Protein AF-A0A073KJF9-F1 (afdb_monomer_lite)

pLDDT: mean 90.7, std 10.58, range [48.34, 98.44]

Structure (mmCIF, N/CA/C/O backbone):
data_AF-A0A073KJF9-F1
#
_entry.id   AF-A0A073KJF9-F1
#
loop_
_atom_site.group_PDB
_atom_site.id
_atom_site.type_symbol
_atom_site.label_atom_id
_atom_site.label_alt_id
_atom_site.label_comp_id
_atom_site.label_asym_id
_atom_site.label_entity_id
_atom_site.label_seq_id
_atom_site.pdbx_PDB_ins_code
_atom_site.Cartn_x
_atom_site.Cartn_y
_atom_site.Cartn_z
_atom_site.occupancy
_atom_site.B_iso_or_equiv
_atom_site.auth_seq_id
_atom_site.auth_comp_id
_atom_site.auth_asym_id
_atom_site.auth_atom_id
_atom_site.pdbx_PDB_model_num
ATOM 1 N N . MET A 1 1 ? 8.561 17.614 8.582 1.00 48.34 1 MET A N 1
ATOM 2 C CA . MET A 1 1 ? 7.083 17.590 8.648 1.00 48.34 1 MET A CA 1
ATOM 3 C C . MET A 1 1 ? 6.603 16.911 7.381 1.00 48.34 1 MET A C 1
ATOM 5 O O . MET A 1 1 ? 7.032 17.337 6.320 1.00 48.34 1 MET A O 1
ATOM 9 N N . ASN A 1 2 ? 5.812 15.846 7.491 1.00 63.19 2 ASN A N 1
ATOM 10 C CA . ASN A 1 2 ? 5.307 15.101 6.331 1.00 63.19 2 ASN A CA 1
ATOM 11 C C . ASN A 1 2 ? 4.039 15.764 5.780 1.00 63.19 2 ASN A C 1
ATOM 13 O O . ASN A 1 2 ? 3.280 16.344 6.561 1.00 63.19 2 ASN A O 1
ATOM 17 N N . GLU A 1 3 ? 3.817 15.685 4.463 1.00 67.56 3 GLU A N 1
ATOM 18 C CA . GLU A 1 3 ? 2.750 16.432 3.771 1.00 67.56 3 GLU A CA 1
ATOM 19 C C . GLU A 1 3 ? 1.353 16.091 4.306 1.00 67.56 3 GLU A C 1
ATOM 21 O O . GLU A 1 3 ? 0.494 16.964 4.413 1.00 67.56 3 GLU A O 1
ATOM 26 N N . VAL A 1 4 ? 1.145 14.844 4.735 1.00 63.59 4 VAL A N 1
ATOM 27 C CA . VAL A 1 4 ? -0.141 14.366 5.268 1.00 63.59 4 VAL A CA 1
ATOM 28 C C . VAL A 1 4 ? -0.596 15.157 6.500 1.00 63.59 4 VAL A C 1
ATOM 30 O O . VAL A 1 4 ? -1.769 15.519 6.596 1.00 63.59 4 VAL A O 1
ATOM 33 N N . ASN A 1 5 ? 0.321 15.512 7.405 1.00 65.69 5 ASN A N 1
ATOM 34 C CA . ASN A 1 5 ? -0.020 16.234 8.638 1.00 65.69 5 ASN A CA 1
ATOM 35 C C . ASN A 1 5 ? -0.407 17.699 8.403 1.00 65.69 5 ASN A C 1
ATOM 37 O O . ASN A 1 5 ? -1.002 18.317 9.282 1.00 65.69 5 ASN A O 1
ATOM 41 N N . LEU A 1 6 ? -0.063 18.264 7.243 1.00 67.06 6 LEU A N 1
ATOM 42 C CA . LEU A 1 6 ? -0.407 19.646 6.911 1.00 67.06 6 LEU A CA 1
ATOM 43 C C . LEU A 1 6 ? -1.870 19.789 6.477 1.00 67.06 6 LEU A C 1
ATOM 45 O O . LEU A 1 6 ? -2.449 20.856 6.663 1.00 67.06 6 LEU A O 1
ATOM 49 N N . TYR A 1 7 ? -2.476 18.729 5.929 1.00 71.31 7 TYR A N 1
ATOM 50 C CA . TYR A 1 7 ? -3.762 18.844 5.232 1.00 71.31 7 TYR A CA 1
ATOM 51 C C . TYR A 1 7 ? -4.834 17.839 5.654 1.00 71.31 7 TYR A C 1
ATOM 53 O O . TYR A 1 7 ? -6.003 18.046 5.332 1.00 71.31 7 TYR A O 1
ATOM 61 N N . CYS A 1 8 ? -4.494 16.766 6.370 1.00 69.69 8 CYS A N 1
ATOM 62 C CA . CYS A 1 8 ? -5.461 15.726 6.713 1.00 69.69 8 CYS A CA 1
ATOM 63 C C . CYS A 1 8 ? -5.677 15.584 8.220 1.00 69.69 8 CYS A C 1
ATOM 65 O O . CYS A 1 8 ? -4.747 15.395 8.999 1.00 69.69 8 CYS A O 1
ATOM 67 N N . LYS A 1 9 ? -6.952 15.615 8.622 1.00 79.38 9 LYS A N 1
ATOM 68 C CA . LYS A 1 9 ? -7.389 15.209 9.961 1.00 79.38 9 LYS A CA 1
ATOM 69 C C . LYS A 1 9 ? -7.446 13.682 10.024 1.00 79.38 9 LYS A C 1
ATOM 71 O O . LYS A 1 9 ? -7.826 13.038 9.048 1.00 79.38 9 LYS A O 1
ATOM 76 N N . SER A 1 10 ? -7.091 13.117 11.178 1.00 89.00 10 SER A N 1
ATOM 77 C CA . SER A 1 10 ? -7.222 11.680 11.434 1.00 89.00 10 SER A CA 1
ATOM 78 C C . SER A 1 10 ? -8.660 11.192 11.198 1.00 89.00 10 SER A C 1
ATOM 80 O O . SER A 1 10 ? -9.620 11.870 11.560 1.00 89.00 10 SER A O 1
ATOM 82 N N . ILE A 1 11 ? -8.790 9.987 10.644 1.00 91.75 11 ILE A N 1
ATOM 83 C CA . ILE A 1 11 ? -10.029 9.209 10.510 1.00 91.75 11 ILE A CA 1
ATOM 84 C C . ILE A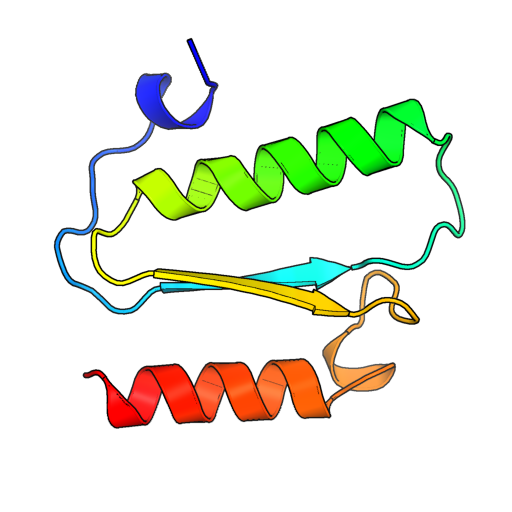 1 11 ? -10.254 8.253 11.701 1.00 91.75 11 ILE A C 1
ATOM 86 O O . ILE A 1 11 ? -11.074 7.331 11.633 1.00 91.75 11 ILE A O 1
ATOM 90 N N . GLY A 1 12 ? -9.520 8.455 12.801 1.00 93.44 12 GLY A N 1
ATOM 91 C CA . GLY A 1 12 ? -9.654 7.708 14.049 1.00 93.44 12 GLY A CA 1
ATOM 92 C C . GLY A 1 12 ? -9.248 6.241 13.913 1.00 93.44 12 GLY A C 1
ATOM 93 O O . GLY A 1 12 ? -8.160 5.927 13.441 1.00 93.44 12 GLY A O 1
ATOM 94 N N . ASN A 1 13 ? -10.128 5.336 14.343 1.00 95.12 13 ASN A N 1
ATOM 95 C CA . ASN A 1 13 ? -9.886 3.887 14.320 1.00 95.12 13 ASN A CA 1
ATOM 96 C C . ASN A 1 13 ? -10.509 3.186 13.104 1.00 95.12 13 ASN A C 1
ATOM 98 O O . ASN A 1 13 ? -10.579 1.956 13.081 1.00 95.12 13 ASN A O 1
ATOM 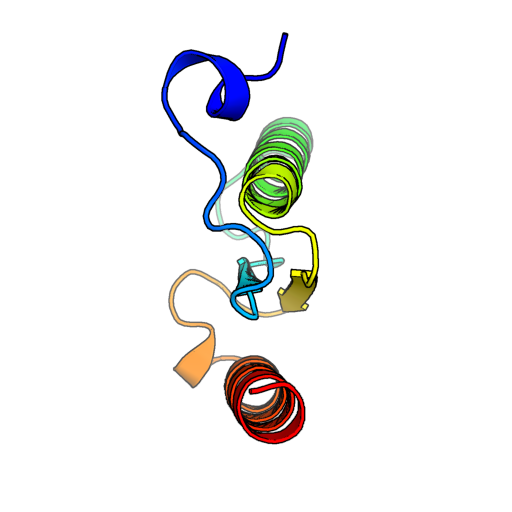102 N N . THR A 1 14 ? -10.959 3.949 12.104 1.00 96.00 14 THR A N 1
ATOM 103 C CA . THR A 1 14 ? -11.475 3.394 10.847 1.00 96.00 14 THR A CA 1
ATOM 104 C C . THR A 1 14 ? -10.384 2.542 10.188 1.00 96.00 14 THR A C 1
ATOM 106 O O . THR A 1 14 ? -9.293 3.071 9.951 1.00 96.00 14 THR A O 1
ATOM 109 N N . PRO A 1 15 ? -10.620 1.250 9.895 1.00 97.75 15 PRO A N 1
ATOM 110 C CA . PRO A 1 15 ? -9.616 0.393 9.270 1.00 97.75 15 PRO A CA 1
ATOM 111 C C . PRO A 1 15 ? -9.116 0.987 7.948 1.00 97.75 15 PRO A C 1
ATOM 113 O O . PRO A 1 15 ? -9.914 1.340 7.082 1.00 97.75 15 PRO A O 1
ATOM 116 N N . LEU A 1 16 ? -7.795 1.082 7.783 1.00 97.38 16 LEU A N 1
ATOM 117 C CA . LEU A 1 16 ? -7.156 1.637 6.589 1.00 97.38 16 LEU A CA 1
ATOM 118 C C . LEU A 1 16 ? -6.101 0.676 6.036 1.00 97.38 16 LEU A C 1
ATOM 120 O O . LEU A 1 16 ? -5.157 0.310 6.731 1.00 97.38 16 LEU A O 1
ATOM 124 N N . VAL A 1 17 ? -6.206 0.315 4.760 1.00 98.25 17 VAL A N 1
ATOM 125 C CA . VAL A 1 17 ? -5.143 -0.418 4.063 1.00 98.25 17 VAL A CA 1
ATOM 126 C C . VAL A 1 17 ? -4.716 0.368 2.839 1.00 98.25 17 VAL A C 1
ATOM 128 O O . VAL A 1 17 ? -5.538 0.684 1.985 1.00 98.25 17 VAL A O 1
ATOM 131 N N . ILE A 1 18 ? -3.420 0.653 2.745 1.00 97.88 18 ILE A N 1
ATOM 132 C CA . ILE A 1 18 ? -2.800 1.217 1.548 1.00 97.88 18 ILE A CA 1
ATOM 133 C C . ILE A 1 18 ? -2.182 0.063 0.761 1.00 97.88 18 ILE A C 1
ATOM 135 O O . ILE A 1 18 ? -1.360 -0.680 1.300 1.00 97.88 18 ILE A O 1
ATOM 139 N N . VAL A 1 19 ? -2.583 -0.101 -0.500 1.00 98.00 19 VAL A N 1
ATOM 140 C CA . VAL A 1 19 ? -2.006 -1.091 -1.421 1.00 98.00 19 VAL A CA 1
ATOM 141 C C . VAL A 1 19 ? -1.224 -0.336 -2.490 1.00 98.00 19 VAL A C 1
ATOM 143 O O . VAL A 1 19 ? -1.804 0.396 -3.288 1.00 98.00 19 VAL A O 1
ATOM 146 N N . ALA A 1 20 ? 0.098 -0.482 -2.472 1.00 96.62 20 ALA A N 1
ATOM 147 C CA . ALA A 1 20 ? 1.023 0.300 -3.279 1.00 96.62 20 ALA A CA 1
ATOM 148 C C . ALA A 1 20 ? 1.718 -0.552 -4.345 1.00 96.62 20 ALA A C 1
ATOM 150 O O . ALA A 1 20 ? 2.133 -1.682 -4.088 1.00 96.62 20 ALA A O 1
ATOM 151 N N . ALA A 1 21 ? 1.908 0.031 -5.527 1.00 94.56 21 ALA A N 1
ATOM 152 C CA . ALA A 1 21 ? 2.683 -0.569 -6.603 1.00 94.56 21 ALA A CA 1
ATOM 153 C C . ALA A 1 21 ? 4.174 -0.626 -6.232 1.00 94.56 21 ALA A C 1
ATOM 155 O O . ALA A 1 21 ? 4.755 0.376 -5.800 1.00 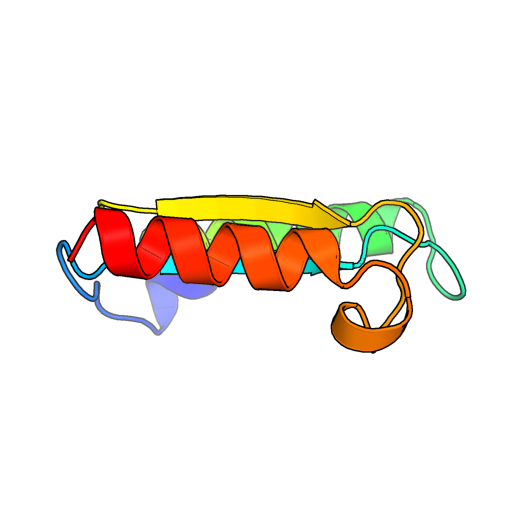94.56 21 ALA A O 1
ATOM 156 N N . GLY A 1 22 ? 4.793 -1.792 -6.411 1.00 92.06 22 GLY A N 1
ATOM 157 C CA . GLY A 1 22 ? 6.218 -2.023 -6.176 1.00 92.06 22 GLY A CA 1
ATOM 158 C C . GLY A 1 22 ? 7.051 -2.133 -7.455 1.00 92.06 22 GLY A C 1
ATOM 159 O O . GLY A 1 22 ? 8.277 -2.024 -7.386 1.00 92.06 22 GLY A O 1
ATOM 160 N N . LYS A 1 23 ? 6.417 -2.298 -8.627 1.00 87.75 23 LYS A N 1
ATOM 161 C CA . LYS A 1 23 ? 7.138 -2.446 -9.893 1.00 87.75 23 LYS A CA 1
ATOM 162 C C . LYS A 1 23 ? 7.724 -1.118 -10.361 1.00 87.75 23 LYS A C 1
ATOM 164 O O . LYS A 1 23 ? 7.009 -0.193 -10.746 1.00 87.75 23 LYS A O 1
ATOM 169 N N . LYS A 1 24 ? 9.049 -1.076 -10.467 1.00 74.50 24 LYS A N 1
ATOM 170 C CA . LYS A 1 24 ? 9.783 -0.013 -11.162 1.00 74.50 24 LYS A CA 1
ATOM 171 C C . LYS A 1 24 ? 9.716 -0.215 -12.671 1.00 74.50 24 LYS A C 1
ATOM 173 O O . LYS A 1 24 ? 10.600 -0.831 -13.255 1.00 74.50 24 LYS A O 1
ATOM 178 N N . ALA A 1 25 ? 8.666 0.286 -13.308 1.00 71.44 25 ALA A N 1
ATOM 179 C CA . ALA A 1 25 ? 8.621 0.311 -14.770 1.00 71.44 25 ALA A CA 1
ATOM 1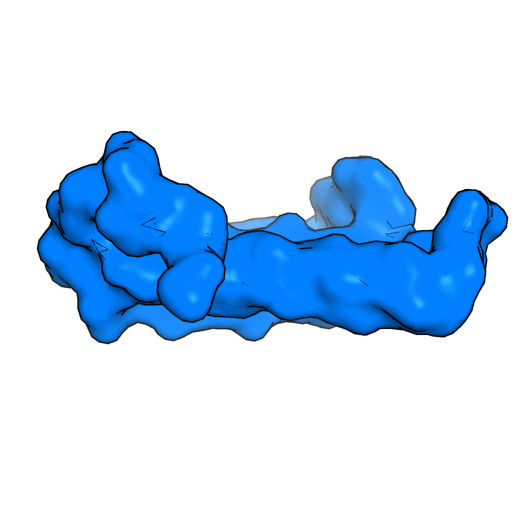80 C C . ALA A 1 25 ? 9.210 1.611 -15.352 1.00 71.44 25 ALA A C 1
ATOM 182 O O . ALA A 1 25 ? 9.817 1.569 -16.416 1.00 71.44 25 ALA A O 1
ATOM 183 N N . PHE A 1 26 ? 9.073 2.749 -14.651 1.00 71.19 26 PHE A N 1
ATOM 184 C CA . PHE A 1 26 ? 9.335 4.077 -15.236 1.00 71.19 26 PHE A CA 1
ATOM 185 C C . PHE A 1 26 ? 10.056 5.074 -14.309 1.00 71.19 26 PHE A C 1
ATOM 187 O O . PHE A 1 26 ? 10.134 6.256 -14.634 1.00 71.19 26 PHE A O 1
ATOM 194 N N . TYR A 1 27 ? 10.577 4.632 -13.159 1.00 78.69 27 TYR A N 1
ATOM 195 C CA . TYR A 1 27 ? 11.099 5.528 -12.117 1.00 78.69 27 TYR A CA 1
ATOM 196 C C . TYR A 1 27 ? 12.517 5.167 -11.674 1.00 78.69 27 TYR A C 1
ATOM 198 O O . TYR A 1 27 ? 12.900 3.994 -11.648 1.00 78.69 27 TYR A O 1
ATOM 206 N N . SER A 1 28 ? 13.279 6.188 -11.268 1.00 89.25 28 SER A N 1
ATOM 207 C CA . SER A 1 28 ? 14.554 6.006 -10.572 1.00 89.25 28 SER A CA 1
ATOM 208 C C . SER A 1 28 ? 14.348 5.314 -9.216 1.00 89.25 28 SER A C 1
ATOM 210 O O . SER A 1 28 ? 13.230 5.205 -8.706 1.00 89.25 28 SER A O 1
ATOM 212 N N . LEU A 1 29 ? 15.438 4.834 -8.608 1.00 88.56 29 LEU A N 1
ATOM 213 C CA . LEU A 1 29 ? 15.388 4.299 -7.244 1.00 88.56 29 LEU A CA 1
ATOM 214 C C . LEU A 1 29 ? 14.874 5.335 -6.244 1.00 88.56 29 LEU A C 1
ATOM 216 O O . LEU A 1 29 ? 13.942 5.028 -5.511 1.00 88.56 29 LEU A O 1
ATOM 220 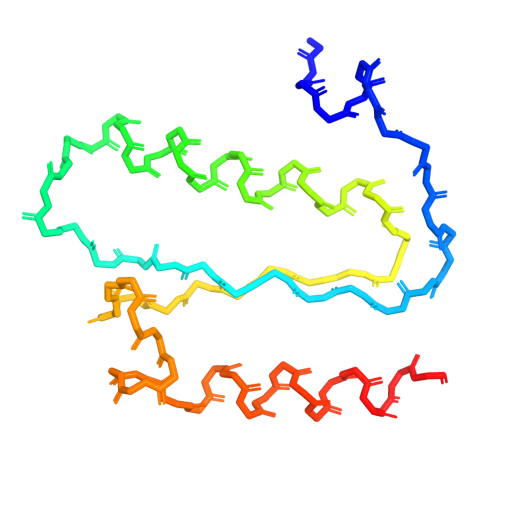N N . GLU A 1 30 ? 15.392 6.556 -6.310 1.00 91.44 30 GLU A N 1
ATOM 221 C CA . GLU A 1 30 ? 14.975 7.663 -5.447 1.00 91.44 30 GLU A CA 1
ATOM 222 C C . GLU A 1 30 ? 13.481 7.993 -5.604 1.00 91.44 30 GLU A C 1
ATOM 224 O O . GLU A 1 30 ? 12.766 8.168 -4.619 1.00 91.44 30 GLU A O 1
ATOM 229 N N . ALA A 1 31 ? 12.970 8.013 -6.839 1.00 91.00 31 ALA A N 1
ATOM 230 C CA . ALA A 1 31 ? 11.553 8.263 -7.087 1.00 91.00 31 ALA A CA 1
ATOM 231 C C . ALA A 1 31 ? 10.663 7.140 -6.526 1.00 91.00 31 ALA A C 1
ATOM 233 O O . ALA A 1 31 ? 9.605 7.424 -5.967 1.00 91.00 31 ALA A O 1
ATOM 234 N N . GLN A 1 32 ? 11.102 5.878 -6.609 1.00 90.25 32 GLN A N 1
ATOM 235 C CA . GLN A 1 32 ? 10.388 4.754 -5.997 1.00 90.25 32 GLN A CA 1
ATOM 236 C C . GLN A 1 32 ? 10.405 4.829 -4.463 1.00 90.25 32 GLN A C 1
ATOM 238 O O . GLN A 1 32 ? 9.393 4.551 -3.823 1.00 90.25 32 GLN A O 1
ATOM 243 N N . GLU A 1 33 ? 11.535 5.198 -3.863 1.00 91.94 33 GLU A N 1
ATOM 244 C CA . GLU A 1 33 ? 11.651 5.371 -2.413 1.00 91.94 33 GLU A CA 1
ATOM 245 C C . GLU A 1 33 ? 10.745 6.499 -1.924 1.00 91.94 33 GLU A C 1
ATOM 247 O O . GLU A 1 33 ? 9.982 6.308 -0.976 1.00 91.94 33 GLU A O 1
ATOM 252 N N . LYS A 1 34 ? 10.748 7.639 -2.624 1.00 92.62 34 LYS A N 1
ATOM 253 C CA . LYS A 1 34 ? 9.855 8.761 -2.324 1.00 92.62 34 LYS A CA 1
ATOM 254 C C . LYS A 1 34 ? 8.387 8.374 -2.488 1.00 92.62 34 LYS A C 1
ATOM 256 O O . LYS A 1 34 ? 7.575 8.701 -1.627 1.00 92.62 34 LYS A O 1
ATOM 261 N N . TRP A 1 35 ? 8.052 7.627 -3.539 1.00 91.75 35 TRP A N 1
ATOM 262 C CA . TRP A 1 35 ? 6.710 7.082 -3.732 1.00 91.75 35 TRP A CA 1
ATOM 263 C C . TRP A 1 35 ? 6.277 6.227 -2.537 1.00 91.75 35 TRP A C 1
ATOM 265 O O . TRP A 1 35 ? 5.240 6.499 -1.936 1.00 91.75 35 TRP A O 1
ATOM 275 N N . LEU A 1 36 ? 7.085 5.241 -2.138 1.00 93.31 36 LEU A N 1
ATOM 276 C CA . LEU A 1 36 ? 6.782 4.374 -0.994 1.00 93.31 36 L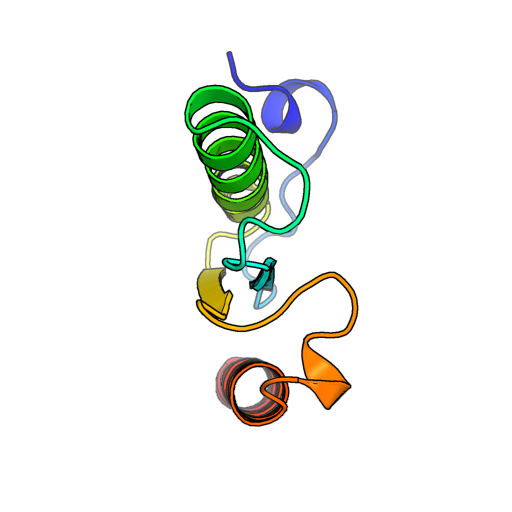EU A CA 1
ATOM 277 C C . LEU A 1 36 ? 6.700 5.151 0.326 1.00 93.31 36 LEU A C 1
ATOM 279 O O . LEU A 1 36 ? 5.856 4.838 1.168 1.00 93.31 36 LEU A O 1
ATOM 283 N N . GLN A 1 37 ? 7.532 6.178 0.497 1.00 94.56 37 GLN A N 1
ATOM 284 C CA . GLN A 1 37 ? 7.481 7.066 1.652 1.00 94.56 37 GLN A CA 1
ATOM 285 C C . GLN A 1 37 ? 6.137 7.808 1.720 1.00 94.56 37 GLN A C 1
ATOM 287 O O . GLN A 1 37 ? 5.490 7.774 2.764 1.00 94.56 37 GLN A O 1
ATOM 292 N N . MET A 1 38 ? 5.645 8.361 0.607 1.00 93.19 38 MET A N 1
ATOM 293 C CA . MET A 1 38 ? 4.317 8.991 0.548 1.00 93.19 38 MET A CA 1
ATOM 294 C C . MET A 1 38 ? 3.187 8.000 0.872 1.00 93.19 38 MET A C 1
ATOM 296 O O . MET A 1 38 ? 2.262 8.335 1.608 1.00 93.19 38 MET A O 1
ATOM 300 N N . GLN A 1 39 ? 3.274 6.751 0.395 1.00 95.44 39 GLN A N 1
ATOM 301 C CA . GLN A 1 39 ? 2.289 5.715 0.744 1.00 95.44 39 GLN A CA 1
ATOM 302 C C . GLN A 1 39 ? 2.301 5.389 2.243 1.00 95.44 39 GLN A C 1
ATOM 304 O O . GLN A 1 39 ? 1.253 5.176 2.853 1.00 95.44 39 GLN A O 1
ATOM 309 N N . LYS A 1 40 ? 3.488 5.373 2.860 1.00 95.44 40 LYS A N 1
ATOM 310 C CA . LYS A 1 40 ? 3.650 5.160 4.301 1.00 95.44 40 LYS A CA 1
ATOM 311 C C . LYS A 1 40 ? 3.097 6.325 5.123 1.00 95.44 40 LYS A C 1
ATOM 313 O O . LYS A 1 40 ? 2.597 6.103 6.220 1.00 95.44 40 LYS A O 1
ATOM 318 N N . GLU A 1 41 ? 3.158 7.549 4.613 1.00 94.75 41 GLU A N 1
ATOM 319 C CA . GLU A 1 41 ? 2.626 8.730 5.302 1.00 94.75 41 GLU A CA 1
ATOM 320 C C . GLU A 1 41 ? 1.108 8.686 5.462 1.00 94.75 41 GLU A C 1
ATOM 322 O O . GLU A 1 41 ? 0.598 9.094 6.504 1.00 94.75 41 GLU A O 1
ATOM 327 N N . LEU A 1 42 ? 0.390 8.101 4.500 1.00 94.50 42 LEU A N 1
ATOM 328 C CA . LEU A 1 42 ? -1.063 7.915 4.580 1.00 94.50 42 LEU A CA 1
ATOM 329 C C . LEU A 1 42 ? -1.495 7.050 5.771 1.00 94.50 42 LEU A C 1
ATOM 331 O O . LEU A 1 42 ? -2.631 7.159 6.228 1.00 94.50 42 LEU A O 1
ATOM 335 N N . LEU A 1 43 ? -0.601 6.222 6.319 1.00 94.88 43 LEU A N 1
ATOM 336 C CA . LEU A 1 43 ? -0.895 5.423 7.508 1.00 94.88 43 LEU A CA 1
ATOM 337 C C . LEU A 1 43 ? -1.223 6.286 8.731 1.00 94.88 43 LEU A C 1
ATOM 339 O O . LEU A 1 43 ? -1.963 5.834 9.593 1.00 94.88 43 LEU A O 1
ATOM 343 N N . GLN A 1 44 ? -0.744 7.534 8.776 1.00 93.06 44 GLN A N 1
ATOM 344 C CA . GLN A 1 44 ? -1.018 8.478 9.866 1.00 93.06 44 GLN A CA 1
ATOM 345 C C . GLN A 1 44 ? -2.493 8.893 9.953 1.00 93.06 44 GLN A C 1
ATOM 347 O O . GLN A 1 44 ? -2.918 9.455 10.961 1.00 93.06 44 GLN A O 1
ATOM 352 N N . LEU A 1 45 ? -3.292 8.621 8.916 1.00 93.50 45 LEU A N 1
ATOM 353 C CA . LEU A 1 45 ? -4.712 8.951 8.912 1.00 93.50 45 LEU A CA 1
ATOM 354 C C . LEU A 1 45 ? -5.490 8.125 9.943 1.00 93.50 45 LEU A C 1
ATOM 356 O O . LEU A 1 45 ? -6.413 8.649 10.556 1.00 93.50 45 LEU A O 1
ATOM 360 N N . SER A 1 46 ? -5.132 6.863 10.167 1.00 95.31 46 SER A N 1
ATOM 361 C CA . SER A 1 46 ? -5.845 5.963 11.081 1.00 95.31 46 SER A CA 1
ATOM 362 C C . SER A 1 46 ? -4.900 5.427 12.149 1.00 95.31 46 SER A C 1
ATOM 364 O O . SER A 1 46 ? -3.712 5.324 11.900 1.00 95.31 46 SER A O 1
ATOM 366 N N . ASN A 1 47 ? -5.410 5.018 13.311 1.00 94.69 47 ASN A N 1
ATOM 367 C CA . ASN A 1 47 ? -4.637 4.226 14.280 1.00 94.69 47 ASN A CA 1
ATOM 368 C C . ASN A 1 47 ? -4.722 2.712 14.008 1.00 94.69 47 ASN A C 1
ATOM 370 O O . ASN A 1 47 ? -4.033 1.919 14.646 1.00 94.69 47 ASN A O 1
ATOM 374 N N . LYS A 1 48 ? -5.586 2.293 13.077 1.00 97.00 48 LYS A N 1
ATOM 375 C CA . LYS A 1 48 ? -5.791 0.900 12.672 1.00 97.00 48 LYS A CA 1
ATOM 376 C C . LYS A 1 48 ? -5.478 0.787 11.186 1.00 97.00 48 LYS A C 1
ATOM 378 O O . LYS A 1 48 ? -6.368 0.869 10.340 1.00 97.00 48 LYS A O 1
ATOM 383 N N . HIS A 1 49 ? -4.196 0.628 10.871 1.00 97.19 49 HIS A N 1
ATOM 384 C CA . HIS A 1 49 ? -3.714 0.750 9.500 1.00 97.19 49 HIS A CA 1
ATOM 385 C C . HIS A 1 49 ? -2.738 -0.357 9.081 1.00 97.19 49 HIS A C 1
ATOM 387 O O . HIS A 1 49 ? -2.070 -0.976 9.911 1.00 97.19 49 HIS A O 1
ATOM 393 N N . LYS A 1 50 ? -2.588 -0.560 7.768 1.00 97.25 50 LYS A N 1
ATOM 394 C CA . LYS A 1 50 ? -1.555 -1.423 7.177 1.00 97.25 50 LYS A CA 1
ATOM 395 C C . LYS A 1 50 ? -1.116 -0.908 5.803 1.00 97.25 50 LYS A C 1
ATOM 397 O O . LYS A 1 50 ? -1.933 -0.412 5.035 1.00 97.25 50 LYS A O 1
ATOM 402 N N . LEU A 1 51 ? 0.167 -1.068 5.483 1.00 97.94 51 LEU A N 1
ATOM 403 C CA . LEU A 1 51 ? 0.703 -0.891 4.131 1.00 97.94 51 LEU A CA 1
ATOM 404 C C . LEU A 1 51 ? 1.028 -2.262 3.532 1.00 97.94 51 LEU A C 1
ATOM 406 O O . LEU A 1 51 ? 1.621 -3.111 4.200 1.00 97.94 51 LEU A O 1
ATOM 410 N N . ILE A 1 52 ? 0.647 -2.458 2.275 1.00 97.75 52 ILE A N 1
ATOM 411 C CA . ILE A 1 52 ? 0.961 -3.630 1.460 1.00 97.75 52 ILE A CA 1
ATOM 412 C C . ILE A 1 52 ? 1.630 -3.130 0.180 1.00 97.75 52 ILE A C 1
ATOM 414 O O . ILE A 1 52 ? 1.100 -2.244 -0.485 1.00 97.75 52 ILE A O 1
ATOM 418 N N . VAL A 1 53 ? 2.784 -3.695 -0.168 1.00 96.62 53 VAL A N 1
ATOM 419 C CA . VAL A 1 53 ? 3.483 -3.398 -1.425 1.00 96.62 53 VAL A CA 1
ATOM 420 C C . VAL A 1 53 ? 3.366 -4.615 -2.334 1.00 96.62 53 VAL A C 1
ATOM 422 O O . VAL A 1 53 ? 3.721 -5.714 -1.915 1.00 96.62 53 VAL A O 1
ATOM 425 N N . ALA A 1 54 ? 2.869 -4.404 -3.550 1.00 97.00 54 ALA A N 1
ATOM 426 C CA . ALA A 1 54 ? 2.714 -5.412 -4.592 1.00 97.00 54 ALA A CA 1
ATOM 427 C C . ALA A 1 54 ? 3.938 -5.351 -5.532 1.00 97.00 54 ALA A C 1
ATOM 429 O O . ALA A 1 54 ? 4.006 -4.460 -6.388 1.00 97.00 54 ALA A O 1
ATOM 430 N N . PRO A 1 55 ? 4.974 -6.185 -5.312 1.00 94.62 55 PRO A N 1
ATOM 431 C CA . PRO A 1 55 ? 6.312 -5.972 -5.864 1.00 94.62 55 PRO A CA 1
ATOM 432 C C . PRO A 1 55 ? 6.366 -6.061 -7.392 1.00 94.62 55 PRO A C 1
ATOM 434 O O . PRO A 1 55 ? 7.223 -5.420 -8.001 1.00 94.62 55 PRO A O 1
ATOM 437 N N . ASN A 1 56 ? 5.450 -6.805 -8.015 1.00 94.44 56 ASN A N 1
ATOM 438 C CA . ASN A 1 56 ? 5.444 -7.036 -9.458 1.00 94.44 56 ASN A CA 1
ATOM 439 C C . ASN A 1 56 ? 4.334 -6.268 -10.187 1.00 94.44 56 ASN A C 1
ATOM 441 O O . ASN A 1 56 ? 4.209 -6.388 -11.408 1.00 94.44 56 ASN A O 1
ATOM 445 N N . SER A 1 57 ? 3.582 -5.433 -9.468 1.00 94.00 57 SER A N 1
ATOM 446 C CA . SER A 1 57 ? 2.463 -4.660 -10.002 1.00 94.00 57 SER A CA 1
ATOM 447 C C . SER A 1 57 ? 2.818 -3.215 -10.320 1.00 94.00 57 SER A C 1
ATOM 449 O O . SER A 1 57 ? 3.518 -2.544 -9.556 1.00 94.00 57 SER A O 1
ATOM 451 N N . GLY A 1 58 ? 2.281 -2.729 -11.443 1.00 91.50 58 GLY A N 1
ATOM 452 C CA . GLY A 1 58 ? 2.238 -1.307 -11.780 1.00 91.50 58 GLY A CA 1
ATOM 453 C C . GLY A 1 58 ? 0.959 -0.638 -11.264 1.00 91.50 58 GLY A C 1
ATOM 454 O O . GLY A 1 58 ? 0.465 -0.952 -10.186 1.00 91.50 58 GLY A O 1
ATOM 455 N N . HIS A 1 59 ? 0.395 0.281 -12.052 1.00 91.19 59 HIS A N 1
ATOM 456 C CA . HIS A 1 59 ? -0.817 1.025 -11.681 1.00 91.19 59 HIS A CA 1
ATOM 457 C C . HIS A 1 59 ? -2.042 0.123 -11.427 1.00 91.19 59 HIS A C 1
ATOM 459 O O . HIS A 1 59 ? -2.856 0.417 -10.557 1.00 91.19 59 HIS A O 1
ATOM 465 N N . TYR A 1 60 ? -2.162 -0.988 -12.157 1.00 95.06 60 TYR A N 1
ATOM 466 C CA . TYR A 1 60 ? -3.314 -1.889 -12.093 1.00 95.06 60 TYR A CA 1
ATOM 467 C C . TYR A 1 60 ? -3.037 -3.114 -11.211 1.00 95.06 60 TYR A C 1
ATOM 469 O O . TYR A 1 60 ? -3.052 -4.246 -11.691 1.00 95.06 60 TYR A O 1
ATOM 477 N N . ILE A 1 61 ? -2.811 -2.901 -9.911 1.00 96.81 61 ILE A N 1
ATOM 478 C CA . ILE A 1 61 ? -2.511 -3.975 -8.941 1.00 96.81 61 ILE A CA 1
ATOM 479 C C . ILE A 1 61 ? -3.608 -5.048 -8.921 1.00 96.81 61 ILE A C 1
ATOM 481 O O . ILE A 1 61 ? -3.314 -6.234 -8.878 1.00 96.81 61 ILE A O 1
ATOM 485 N N . GLN A 1 62 ? -4.879 -4.657 -9.040 1.00 97.00 62 GLN A N 1
ATOM 486 C CA . GLN A 1 62 ? -6.010 -5.588 -9.098 1.00 97.00 62 GLN A CA 1
ATOM 487 C C . GLN A 1 62 ? -5.994 -6.520 -10.318 1.00 97.00 62 GLN A C 1
ATOM 489 O O . GLN A 1 62 ? -6.734 -7.497 -10.342 1.00 97.00 62 GLN A O 1
ATOM 494 N N . ARG A 1 63 ? -5.214 -6.188 -11.352 1.00 97.00 63 ARG A N 1
ATOM 495 C CA . ARG A 1 63 ? -5.017 -7.027 -12.536 1.00 97.00 63 ARG A CA 1
ATOM 496 C C . ARG A 1 63 ? -3.712 -7.810 -12.437 1.00 97.00 63 ARG A C 1
ATOM 498 O O . ARG A 1 63 ? -3.696 -8.981 -12.792 1.00 97.00 63 ARG A O 1
ATOM 505 N N . ASP A 1 64 ? -2.644 -7.143 -12.009 1.00 96.31 64 ASP A N 1
ATOM 506 C CA . ASP A 1 64 ? -1.289 -7.685 -12.032 1.00 96.31 64 ASP A CA 1
ATOM 507 C C . ASP A 1 64 ? -1.041 -8.663 -10.854 1.00 96.31 64 ASP A C 1
ATOM 509 O O . ASP A 1 64 ? -0.511 -9.746 -11.080 1.00 96.31 64 ASP A O 1
ATOM 513 N N . GLU A 1 65 ? -1.465 -8.320 -9.627 1.00 97.44 65 GLU A N 1
ATOM 514 C CA . GLU A 1 65 ? -1.360 -9.142 -8.399 1.00 97.44 65 GLU A CA 1
ATOM 515 C C . GLU A 1 65 ? -2.651 -8.994 -7.539 1.00 97.44 65 GLU A C 1
ATOM 517 O O . GLU A 1 65 ? -2.653 -8.351 -6.474 1.00 97.44 65 GLU A O 1
ATOM 522 N N . PRO A 1 66 ? -3.802 -9.531 -8.010 1.00 98.06 66 PRO A N 1
ATOM 523 C CA . PRO A 1 66 ? -5.125 -9.337 -7.397 1.00 98.06 66 PRO A CA 1
ATOM 524 C C . PRO A 1 66 ? -5.217 -9.772 -5.928 1.00 98.06 66 PRO A C 1
ATOM 526 O O . PRO A 1 66 ? -6.026 -9.238 -5.163 1.00 98.06 66 PRO A O 1
ATOM 529 N N . GLU A 1 67 ? -4.396 -10.728 -5.505 1.00 98.44 67 GLU A N 1
ATOM 530 C CA . GLU A 1 67 ? -4.357 -11.259 -4.149 1.00 98.44 67 GLU A CA 1
ATOM 531 C C . GLU A 1 67 ? -4.082 -10.180 -3.097 1.00 98.44 67 GLU A C 1
ATOM 533 O O . GLU A 1 67 ? -4.648 -10.245 -2.003 1.00 98.44 67 GLU A O 1
ATOM 538 N N . TYR A 1 68 ? -3.288 -9.151 -3.411 1.00 98.25 68 TYR A N 1
ATOM 539 C CA . TYR A 1 68 ? -3.025 -8.060 -2.470 1.00 98.25 68 TYR A CA 1
ATOM 540 C C . TYR A 1 68 ? -4.275 -7.218 -2.211 1.00 98.25 68 TYR A C 1
ATOM 542 O O . TYR A 1 68 ? -4.527 -6.831 -1.068 1.00 98.25 68 TYR A O 1
ATOM 550 N N . VAL A 1 69 ? -5.099 -6.997 -3.240 1.00 97.94 69 VAL A N 1
ATOM 551 C CA . VAL A 1 69 ? -6.373 -6.273 -3.118 1.00 97.94 69 VAL A CA 1
ATOM 552 C C . VAL A 1 69 ? -7.400 -7.119 -2.365 1.00 97.94 69 VAL A C 1
ATOM 554 O O . VAL A 1 69 ? -8.055 -6.627 -1.446 1.00 97.94 69 VAL A O 1
ATOM 557 N N . ILE A 1 70 ? -7.498 -8.411 -2.687 1.00 98.38 70 ILE A N 1
ATOM 558 C CA . ILE A 1 70 ? -8.408 -9.344 -2.004 1.00 98.38 70 ILE A CA 1
ATOM 559 C C . ILE A 1 70 ? -8.056 -9.452 -0.515 1.00 98.38 70 ILE A C 1
ATOM 561 O O . ILE A 1 70 ? -8.938 -9.397 0.342 1.00 98.38 70 ILE A O 1
ATOM 565 N N . ASN A 1 71 ? -6.771 -9.585 -0.185 1.00 97.69 71 ASN A N 1
ATOM 566 C CA . ASN A 1 71 ? -6.318 -9.680 1.201 1.00 97.69 71 ASN A CA 1
ATOM 567 C C . ASN A 1 71 ? -6.513 -8.366 1.964 1.00 97.69 71 ASN A C 1
ATOM 569 O O . ASN A 1 71 ? -6.880 -8.406 3.139 1.00 97.69 71 ASN A O 1
ATOM 573 N N . ALA A 1 72 ? -6.332 -7.215 1.308 1.00 98.19 72 ALA A N 1
ATOM 574 C CA . ALA A 1 72 ? -6.672 -5.917 1.885 1.00 98.19 72 ALA A CA 1
ATOM 575 C C . ALA A 1 72 ? -8.167 -5.837 2.227 1.00 98.19 72 ALA A C 1
ATOM 577 O O . ALA A 1 72 ? -8.514 -5.511 3.360 1.00 98.19 72 ALA A O 1
ATOM 578 N N . ALA A 1 73 ? -9.046 -6.218 1.295 1.00 98.12 73 ALA A N 1
ATOM 579 C CA . ALA A 1 73 ? -10.490 -6.224 1.518 1.00 98.12 73 ALA A CA 1
ATOM 580 C C . ALA A 1 73 ? -10.894 -7.160 2.670 1.00 98.12 73 ALA A C 1
ATOM 582 O O . ALA A 1 73 ? -11.647 -6.760 3.556 1.00 98.12 73 ALA A O 1
ATOM 583 N N . LYS A 1 74 ? -10.337 -8.378 2.716 1.00 98.19 74 LYS A N 1
ATOM 584 C CA . LYS A 1 74 ? -10.555 -9.319 3.829 1.00 98.19 74 LYS A CA 1
ATOM 585 C C . LYS A 1 74 ? -10.114 -8.736 5.169 1.00 98.19 74 LYS A C 1
ATOM 587 O O . LYS A 1 74 ? -10.837 -8.877 6.150 1.00 98.19 74 LYS A O 1
ATOM 592 N N . TRP A 1 75 ? -8.956 -8.075 5.209 1.00 98.12 75 TRP A N 1
ATOM 593 C CA . TRP A 1 75 ? -8.458 -7.439 6.426 1.00 98.12 75 TRP A CA 1
ATOM 594 C C . TRP A 1 75 ? -9.382 -6.315 6.894 1.00 98.12 75 TRP A C 1
ATOM 596 O O . TRP A 1 75 ? -9.667 -6.240 8.084 1.00 98.12 75 TRP A O 1
ATOM 606 N N . ILE A 1 76 ? -9.888 -5.482 5.977 1.00 97.81 76 ILE A N 1
ATOM 607 C CA . ILE A 1 76 ? -10.859 -4.431 6.309 1.00 97.81 76 ILE A CA 1
ATOM 608 C C . ILE A 1 76 ? -12.111 -5.051 6.936 1.00 97.81 76 ILE A C 1
ATOM 610 O O . ILE A 1 76 ? -12.479 -4.672 8.043 1.00 97.81 76 ILE A O 1
ATOM 614 N N . VAL A 1 77 ? -12.715 -6.047 6.276 1.00 97.50 77 VAL A N 1
ATOM 615 C CA . VAL A 1 77 ? -13.938 -6.712 6.758 1.00 97.50 77 VAL A CA 1
ATOM 616 C C . VAL A 1 77 ? -13.729 -7.370 8.124 1.00 97.50 77 VAL A C 1
ATOM 618 O O . VAL A 1 77 ? -14.609 -7.291 8.974 1.00 97.50 77 VAL A O 1
ATOM 621 N N . SER A 1 78 ? -12.566 -7.980 8.374 1.00 97.06 78 SER A N 1
ATOM 622 C CA . SER A 1 78 ? -12.283 -8.634 9.658 1.00 97.06 78 SER A CA 1
ATOM 623 C C . SER A 1 78 ? -11.919 -7.672 10.794 1.00 97.06 78 SER A C 1
ATOM 625 O O . SER A 1 78 ? -11.742 -8.124 11.921 1.00 97.06 78 SER A O 1
ATOM 627 N N . HIS A 1 79 ? -11.736 -6.381 10.508 1.00 93.88 79 HIS A N 1
ATOM 628 C CA . HIS A 1 79 ? -11.345 -5.371 11.493 1.00 93.88 79 HIS A CA 1
ATOM 629 C C . HIS A 1 79 ? -12.325 -4.193 11.563 1.00 93.88 79 HIS A C 1
ATOM 631 O O . HIS A 1 79 ? -11.969 -3.191 12.192 1.00 93.88 79 HIS A O 1
ATOM 637 N N . MET A 1 80 ? -13.509 -4.297 10.946 1.00 85.69 80 MET A N 1
ATOM 638 C CA . MET A 1 80 ? -14.604 -3.339 11.158 1.00 85.69 80 MET A CA 1
ATOM 639 C C . MET A 1 80 ? -15.023 -3.267 12.627 1.00 85.69 80 MET A C 1
ATOM 641 O O . MET A 1 80 ? -14.859 -4.276 13.349 1.00 85.69 80 MET A O 1
#

Secondary structure (DSSP, 8-state):
--HHHHH----TT--EEEEEE---SS--HHHHHHHHHHHHHGGGG-SSEEEEEETT--S-HHHHSHHHHHHHHHHHHHT-

Foldseek 3Di:
DDPCVVDAAAPEAQAEEQEEEQDDPDDDPVVSVVRVVNSVSVQRNYPHYYYHYDNQDDPPCCPRPVVSVVVSVVSNVVRD

Sequence (80 aa):
MNEVNLYCKSIGNTPLVIVAAGKKAFYSLEAQEKWLQMQKELLQLSNKHKLIVAPNSGHYIQRDEPEYVINAAKWIVSHM

Radius of gyration: 13.43 Å; chains: 1; bounding box: 30×31×30 Å

Organism: NCBI:txid574375

InterPro domains:
  IPR029058 Alpha/Beta hydrolase fold [SSF53474] (10-76)